Protein AF-A0A9D1ATQ1-F1 (afdb_monomer_lite)

Sequence (113 aa):
MNTELAEQIVHHPRWSWREGMADAQGVRVVDLDLWTGSDALPDLSDFATAGVLLGVLTETGLFTDVVLQDGEWIVAVDLPGEGLQGWAADTLGEAAAWALLAAWGAVGGDASA

Structure (mmCIF, N/CA/C/O backbone):
data_AF-A0A9D1ATQ1-F1
#
_entry.id   AF-A0A9D1ATQ1-F1
#
loop_
_atom_site.group_PDB
_atom_site.id
_atom_site.type_symbol
_atom_site.label_atom_id
_atom_site.label_alt_id
_atom_site.label_comp_id
_atom_site.label_asym_id
_atom_site.label_entity_id
_atom_site.label_seq_id
_atom_site.pdbx_PDB_ins_code
_atom_site.Cartn_x
_atom_site.Cartn_y
_atom_site.Cartn_z
_atom_site.occupancy
_atom_site.B_iso_or_equiv
_atom_site.auth_seq_id
_atom_site.auth_comp_id
_atom_site.auth_asym_id
_atom_site.auth_atom_id
_atom_site.pdbx_PDB_model_num
ATOM 1 N N . MET A 1 1 ? -8.157 -2.802 -10.755 1.00 73.62 1 MET A N 1
ATOM 2 C CA . MET A 1 1 ? -7.085 -1.859 -10.405 1.00 73.62 1 MET A CA 1
ATOM 3 C C . MET A 1 1 ? -7.671 -0.463 -10.335 1.00 73.62 1 MET A C 1
ATOM 5 O O . MET A 1 1 ? -8.130 0.061 -11.347 1.00 73.62 1 MET A O 1
ATOM 9 N N . ASN A 1 2 ? -7.699 0.091 -9.131 1.00 89.00 2 ASN A N 1
ATOM 10 C CA . ASN A 1 2 ? -8.163 1.432 -8.817 1.00 89.00 2 ASN A CA 1
ATOM 11 C C . ASN A 1 2 ? -7.089 2.476 -9.182 1.00 89.00 2 ASN A C 1
ATOM 13 O O . ASN A 1 2 ? -6.171 2.743 -8.407 1.00 89.00 2 ASN A O 1
ATOM 17 N N . THR A 1 3 ? -7.192 3.043 -10.385 1.00 92.38 3 THR A N 1
ATOM 18 C CA . THR A 1 3 ? -6.218 4.011 -10.919 1.00 92.38 3 THR A CA 1
ATOM 19 C C . THR A 1 3 ? -6.122 5.283 -10.077 1.00 92.38 3 THR A C 1
ATOM 21 O O . THR A 1 3 ? -5.020 5.772 -9.857 1.00 92.38 3 THR A O 1
ATOM 24 N N . GLU A 1 4 ? -7.243 5.786 -9.555 1.00 95.44 4 GLU A N 1
ATOM 25 C CA . GLU A 1 4 ? -7.263 6.999 -8.726 1.00 95.44 4 GLU A CA 1
ATOM 26 C C . GLU A 1 4 ? -6.467 6.800 -7.427 1.00 95.44 4 GLU A C 1
ATOM 28 O O . GLU A 1 4 ? -5.706 7.670 -7.011 1.00 95.44 4 GLU A O 1
ATOM 33 N N . LEU A 1 5 ? -6.574 5.622 -6.810 1.00 96.75 5 LEU A N 1
ATOM 34 C CA . LEU A 1 5 ? -5.788 5.277 -5.627 1.00 96.75 5 LEU A CA 1
ATOM 35 C C . LEU A 1 5 ? -4.287 5.181 -5.936 1.00 96.75 5 LEU A C 1
ATOM 37 O O . LEU A 1 5 ? -3.463 5.680 -5.169 1.00 96.75 5 LEU A O 1
ATOM 41 N N . ALA A 1 6 ? -3.923 4.575 -7.068 1.00 96.50 6 ALA A N 1
ATOM 42 C CA . ALA A 1 6 ? -2.530 4.508 -7.505 1.00 96.50 6 ALA A CA 1
ATOM 43 C C . ALA A 1 6 ? -1.949 5.913 -7.755 1.00 96.50 6 ALA A C 1
ATOM 45 O O . ALA A 1 6 ? -0.811 6.188 -7.371 1.00 96.50 6 ALA A O 1
ATOM 46 N N . GLU A 1 7 ? -2.748 6.824 -8.322 1.00 96.06 7 GLU A N 1
ATOM 47 C CA . GLU A 1 7 ? -2.392 8.237 -8.482 1.00 96.06 7 GLU A CA 1
ATOM 48 C C . GLU A 1 7 ? -2.224 8.951 -7.133 1.00 96.06 7 GLU A C 1
ATOM 50 O O . GLU A 1 7 ? -1.271 9.708 -6.958 1.00 96.06 7 GLU A O 1
ATOM 55 N N . GLN A 1 8 ? -3.101 8.712 -6.155 1.00 95.56 8 GLN A N 1
ATOM 56 C CA . GLN A 1 8 ? -2.962 9.309 -4.821 1.00 95.56 8 GLN A CA 1
ATOM 57 C C . GLN A 1 8 ? -1.673 8.865 -4.123 1.00 95.56 8 GLN A C 1
ATOM 59 O O . GLN A 1 8 ? -0.995 9.689 -3.508 1.00 95.56 8 GLN A O 1
ATOM 64 N N . ILE A 1 9 ? -1.305 7.587 -4.248 1.00 94.50 9 ILE A N 1
ATOM 65 C CA . ILE A 1 9 ? -0.046 7.079 -3.698 1.00 94.50 9 ILE A CA 1
ATOM 66 C C . ILE A 1 9 ? 1.150 7.715 -4.395 1.00 94.50 9 ILE A C 1
ATOM 68 O O . ILE A 1 9 ? 2.014 8.250 -3.706 1.00 94.50 9 ILE A O 1
ATOM 72 N N . VAL A 1 10 ? 1.223 7.661 -5.733 1.00 94.81 10 VAL A N 1
ATOM 73 C CA . VAL A 1 10 ? 2.442 8.065 -6.458 1.00 94.81 10 VAL A CA 1
ATOM 74 C C . VAL A 1 10 ? 2.783 9.542 -6.234 1.00 94.81 10 VAL A C 1
ATOM 76 O O . VAL A 1 10 ? 3.954 9.913 -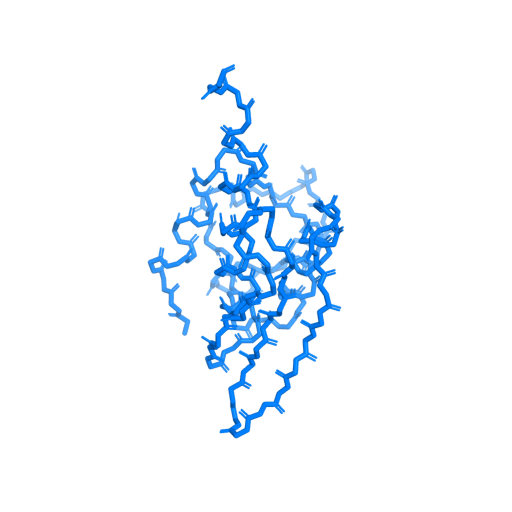6.200 1.00 94.81 10 VAL A O 1
ATOM 79 N N . HIS A 1 11 ? 1.763 10.382 -6.030 1.00 93.56 11 HIS A N 1
ATOM 80 C CA . HIS A 1 11 ? 1.926 11.809 -5.758 1.00 93.56 11 HIS A CA 1
ATOM 81 C C . HIS A 1 11 ? 2.114 12.135 -4.268 1.00 93.56 11 HIS A C 1
ATOM 83 O O . HIS A 1 11 ? 2.329 13.299 -3.917 1.00 93.56 11 HIS A O 1
ATOM 89 N N . HIS A 1 12 ? 2.035 11.148 -3.372 1.00 94.19 12 HIS A N 1
ATOM 90 C CA . HIS A 1 12 ? 2.235 11.380 -1.950 1.00 94.19 12 HIS A CA 1
ATOM 91 C C . HIS A 1 12 ? 3.715 11.723 -1.665 1.00 94.19 12 HIS A C 1
ATOM 93 O O . HIS A 1 12 ? 4.601 10.995 -2.103 1.00 94.19 12 HIS A O 1
ATOM 99 N N . PRO A 1 13 ? 4.048 12.763 -0.870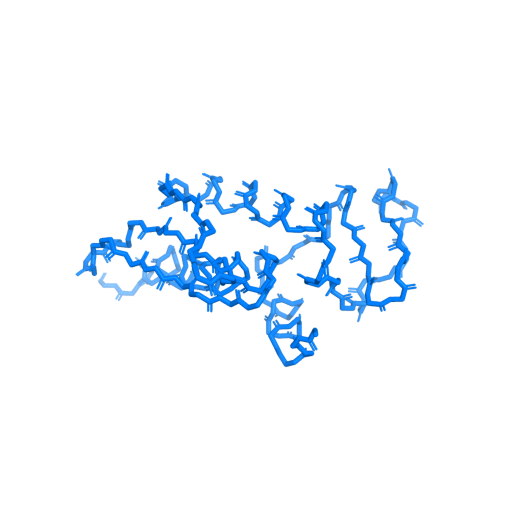 1.00 93.25 13 PRO A N 1
ATOM 100 C CA . PRO A 1 13 ? 5.443 13.197 -0.672 1.00 93.25 13 PRO A CA 1
ATOM 101 C C . PRO A 1 13 ? 6.382 12.160 -0.038 1.00 93.25 13 PRO A C 1
ATOM 103 O O . PRO A 1 13 ? 7.599 12.306 -0.099 1.00 93.25 13 PRO A O 1
ATOM 106 N N . ARG A 1 14 ? 5.821 11.146 0.632 1.00 93.56 14 ARG A N 1
ATOM 107 C CA . ARG A 1 14 ? 6.573 10.032 1.239 1.00 93.56 14 ARG A CA 1
ATOM 108 C C . ARG A 1 14 ? 6.694 8.816 0.321 1.00 93.56 14 ARG A C 1
ATOM 110 O O . ARG A 1 14 ? 7.295 7.823 0.724 1.00 93.56 14 ARG A O 1
ATOM 117 N N . TRP A 1 15 ? 6.093 8.868 -0.864 1.00 93.81 15 TRP A N 1
ATOM 118 C CA . TRP A 1 15 ? 6.176 7.789 -1.829 1.00 93.81 15 TRP A CA 1
ATOM 119 C C . TRP A 1 15 ? 7.578 7.695 -2.417 1.00 93.81 15 TRP A C 1
ATOM 121 O O . TRP A 1 15 ? 8.205 8.695 -2.772 1.00 93.81 15 TRP A O 1
ATOM 131 N N . SER A 1 16 ? 8.050 6.465 -2.551 1.00 94.25 16 SER A N 1
ATOM 132 C CA . SER A 1 16 ? 9.201 6.139 -3.370 1.00 94.25 16 SER A CA 1
ATOM 133 C C . SER A 1 16 ? 9.039 4.739 -3.934 1.00 94.25 16 SER A C 1
ATOM 135 O O . SER A 1 16 ? 8.530 3.832 -3.272 1.00 94.25 16 SER A O 1
ATOM 137 N N . TRP A 1 17 ? 9.495 4.569 -5.169 1.00 95.81 17 TRP A N 1
ATOM 138 C CA . TRP A 1 17 ? 9.590 3.257 -5.782 1.00 95.81 17 TRP A CA 1
ATOM 139 C C . TRP A 1 17 ? 10.669 2.420 -5.105 1.00 95.81 17 TRP A C 1
ATOM 141 O O . TRP A 1 17 ? 11.695 2.935 -4.658 1.00 95.81 17 TRP A O 1
ATOM 151 N N . ARG A 1 18 ? 10.420 1.114 -5.023 1.00 95.75 18 ARG A N 1
ATOM 152 C CA . ARG A 1 18 ? 11.318 0.139 -4.406 1.00 95.75 18 ARG A CA 1
ATOM 153 C C . ARG A 1 18 ? 11.442 -1.086 -5.302 1.00 95.75 18 ARG A C 1
ATOM 155 O O . ARG A 1 18 ? 10.511 -1.430 -6.034 1.00 95.75 18 ARG A O 1
ATOM 162 N N . GLU A 1 19 ? 12.588 -1.753 -5.219 1.00 96.25 19 GLU A N 1
ATOM 163 C CA . GLU A 1 19 ? 12.810 -3.032 -5.892 1.00 96.25 19 GLU A CA 1
ATOM 164 C C . GLU A 1 19 ? 11.702 -4.036 -5.542 1.00 96.25 19 GLU A C 1
ATOM 166 O O . GLU A 1 19 ? 11.245 -4.127 -4.402 1.00 96.25 19 GLU A O 1
ATOM 171 N N . GLY A 1 20 ? 11.247 -4.778 -6.549 1.00 95.81 20 GLY A N 1
ATOM 172 C CA . GLY A 1 20 ? 10.150 -5.735 -6.442 1.00 95.81 20 GLY A CA 1
ATOM 173 C C . GLY A 1 20 ? 8.764 -5.177 -6.778 1.00 95.81 20 GLY A C 1
ATOM 174 O O . GLY A 1 20 ? 7.876 -5.968 -7.094 1.00 95.81 20 GLY A O 1
ATOM 175 N N . MET A 1 21 ? 8.555 -3.858 -6.802 1.00 97.06 21 MET A N 1
ATOM 176 C CA . MET A 1 21 ? 7.279 -3.276 -7.248 1.00 97.06 21 MET A CA 1
ATOM 177 C C . MET A 1 21 ? 7.102 -3.403 -8.767 1.00 97.06 21 MET A C 1
ATOM 179 O O . MET A 1 21 ? 8.077 -3.339 -9.516 1.00 97.06 21 MET A O 1
ATOM 183 N N . ALA A 1 22 ? 5.864 -3.586 -9.223 1.00 96.94 22 ALA A N 1
ATOM 184 C CA . ALA A 1 22 ? 5.485 -3.480 -10.631 1.00 96.94 22 ALA A CA 1
ATOM 185 C C . ALA A 1 22 ? 4.696 -2.200 -10.901 1.00 96.94 22 ALA A C 1
ATOM 187 O O . ALA A 1 22 ? 3.942 -1.738 -10.042 1.00 96.94 22 ALA A O 1
ATOM 188 N N . ASP A 1 23 ? 4.848 -1.661 -12.108 1.00 96.12 23 ASP A N 1
ATOM 189 C CA . ASP A 1 23 ? 3.946 -0.648 -12.649 1.00 96.12 23 ASP A CA 1
ATOM 190 C C . ASP A 1 23 ? 2.685 -1.249 -13.272 1.00 96.12 23 ASP A C 1
ATOM 192 O O . ASP A 1 23 ? 2.591 -2.455 -13.496 1.00 96.12 23 ASP A O 1
ATOM 196 N N . ALA A 1 24 ? 1.718 -0.385 -13.577 1.00 93.88 24 ALA A N 1
ATOM 197 C CA . ALA A 1 24 ? 0.443 -0.715 -14.210 1.00 93.88 24 ALA A CA 1
ATOM 198 C C . ALA A 1 24 ? 0.564 -1.426 -15.577 1.00 93.88 24 ALA A C 1
ATOM 200 O O . ALA A 1 24 ? -0.431 -1.937 -16.095 1.00 93.88 24 ALA A O 1
ATOM 201 N N . GLN A 1 25 ? 1.750 -1.442 -16.190 1.00 93.19 25 GLN A N 1
ATOM 202 C CA . GLN A 1 25 ? 2.052 -2.159 -17.429 1.00 93.19 25 GLN A CA 1
ATOM 203 C C . GLN A 1 25 ? 2.690 -3.536 -17.163 1.00 93.19 25 GLN A C 1
ATOM 205 O O . GLN A 1 25 ? 2.944 -4.288 -18.107 1.00 93.19 25 GLN A O 1
ATOM 210 N N . GLY A 1 26 ? 2.924 -3.884 -15.895 1.00 92.50 26 GLY A N 1
ATOM 211 C CA . GLY A 1 26 ? 3.548 -5.124 -15.445 1.00 92.50 26 GLY A CA 1
ATOM 212 C C . GLY A 1 26 ? 5.078 -5.087 -15.449 1.00 92.50 26 GLY A C 1
ATOM 213 O O . GLY A 1 26 ? 5.712 -6.134 -15.284 1.00 92.50 26 GLY A O 1
ATOM 214 N N . VAL A 1 27 ? 5.699 -3.920 -15.650 1.00 94.25 27 VAL A N 1
ATOM 215 C CA . VAL A 1 27 ? 7.158 -3.774 -15.617 1.00 94.25 27 VAL A CA 1
ATOM 216 C C . VAL A 1 27 ? 7.628 -3.760 -14.168 1.00 94.25 27 VAL A C 1
ATOM 218 O O . VAL A 1 27 ? 7.197 -2.944 -13.360 1.00 94.25 27 VAL A O 1
ATOM 221 N N . ARG A 1 28 ? 8.540 -4.677 -13.839 1.00 94.88 28 ARG A N 1
ATOM 222 C CA . ARG A 1 28 ? 9.092 -4.864 -12.493 1.00 94.88 28 ARG A CA 1
ATOM 223 C C . ARG A 1 28 ? 10.324 -3.988 -12.272 1.00 94.88 28 ARG A C 1
ATOM 225 O O . ARG A 1 28 ? 11.254 -4.032 -13.078 1.00 94.88 28 ARG A O 1
ATOM 232 N N . VAL A 1 29 ? 10.390 -3.298 -11.138 1.00 95.56 29 VAL A N 1
ATOM 233 C CA . VAL A 1 29 ? 11.630 -2.686 -10.646 1.00 95.56 29 VAL A CA 1
ATOM 234 C C . VAL A 1 29 ? 12.551 -3.797 -10.147 1.00 95.56 29 VAL A C 1
ATOM 236 O O . VAL A 1 29 ? 12.249 -4.458 -9.156 1.00 95.56 29 VAL A O 1
ATOM 239 N N . VAL A 1 30 ? 13.660 -4.030 -10.847 1.00 94.00 30 VAL A N 1
ATOM 240 C CA . VAL A 1 30 ? 14.691 -5.010 -10.447 1.00 94.00 30 VAL A CA 1
ATOM 241 C C . VAL A 1 30 ? 15.898 -4.318 -9.819 1.00 94.00 30 VAL A C 1
ATOM 243 O O . VAL A 1 30 ? 16.508 -4.874 -8.918 1.00 94.00 30 VAL A O 1
ATOM 246 N N . ASP A 1 31 ? 16.210 -3.116 -10.298 1.00 92.50 31 ASP A N 1
ATOM 247 C CA . ASP A 1 31 ? 17.292 -2.254 -9.832 1.00 92.50 31 ASP A CA 1
ATOM 248 C C . ASP A 1 31 ? 16.778 -0.813 -9.914 1.00 92.50 31 ASP A C 1
ATOM 250 O O . ASP A 1 31 ? 16.336 -0.372 -10.982 1.00 92.50 31 ASP A O 1
ATOM 254 N N . LEU A 1 32 ? 16.770 -0.110 -8.781 1.00 89.94 32 LEU A N 1
ATOM 255 C CA . LEU A 1 32 ? 16.211 1.237 -8.694 1.00 89.94 32 LEU A CA 1
ATOM 256 C C . LEU A 1 32 ? 17.072 2.277 -9.430 1.00 89.94 32 LEU A C 1
ATOM 258 O O . LEU A 1 32 ? 16.520 3.232 -9.973 1.00 89.94 32 LEU A O 1
ATOM 262 N N . ASP A 1 33 ? 18.390 2.073 -9.516 1.00 90.94 33 ASP A N 1
ATOM 263 C CA . ASP A 1 33 ? 19.314 3.005 -10.180 1.00 90.94 33 ASP A CA 1
ATOM 264 C C . ASP A 1 33 ? 19.149 2.983 -11.708 1.00 90.94 33 ASP A C 1
ATOM 266 O O . ASP A 1 33 ? 19.465 3.952 -12.403 1.00 90.94 33 ASP A O 1
ATOM 270 N N . LEU A 1 34 ? 18.643 1.870 -12.245 1.00 88.62 34 LEU A N 1
ATOM 271 C CA . LEU A 1 34 ? 18.382 1.680 -13.674 1.00 88.62 34 LEU A CA 1
ATOM 272 C C . LEU A 1 34 ? 16.924 1.948 -14.059 1.00 88.62 34 LEU A C 1
ATOM 274 O O . LEU A 1 34 ? 16.582 1.917 -15.245 1.00 88.62 34 LEU A O 1
ATOM 278 N N . TRP A 1 35 ? 16.055 2.184 -13.079 1.00 89.88 35 TRP A N 1
ATOM 279 C CA . TRP A 1 35 ? 14.629 2.315 -13.308 1.00 89.88 35 TRP A CA 1
ATOM 280 C C . TRP A 1 35 ? 14.250 3.751 -13.693 1.00 89.88 35 TRP A C 1
ATOM 282 O O . TRP A 1 35 ? 14.524 4.712 -12.982 1.00 89.88 35 TRP A O 1
ATOM 292 N N . THR A 1 36 ? 13.610 3.903 -14.855 1.00 85.94 36 THR A N 1
ATOM 293 C CA . THR A 1 36 ? 13.312 5.210 -15.472 1.00 85.94 36 THR A CA 1
ATOM 294 C C . THR A 1 36 ? 11.849 5.635 -15.348 1.00 85.94 36 THR A C 1
ATOM 296 O O . THR A 1 36 ? 11.477 6.703 -15.830 1.00 85.94 36 THR A O 1
ATOM 299 N N . GLY A 1 37 ? 11.005 4.811 -14.727 1.00 85.00 37 GLY A N 1
ATOM 300 C CA . GLY A 1 37 ? 9.553 4.978 -14.704 1.00 85.00 37 GLY A CA 1
ATOM 301 C C . GLY A 1 37 ? 9.026 5.906 -13.612 1.00 85.00 37 GLY A C 1
ATOM 302 O O . GLY A 1 37 ? 7.970 5.605 -13.078 1.00 85.00 37 GLY A O 1
ATOM 303 N N . SER A 1 38 ? 9.712 6.997 -13.249 1.00 77.44 38 SER A N 1
ATOM 304 C CA . SER A 1 38 ? 9.378 7.806 -12.054 1.00 77.44 38 SER A CA 1
ATOM 305 C C . SER A 1 38 ? 7.909 8.236 -11.955 1.00 77.44 38 SER A C 1
ATOM 307 O O . SER A 1 38 ? 7.371 8.287 -10.852 1.00 77.44 38 SER A O 1
ATOM 309 N N . ASP A 1 39 ? 7.271 8.491 -13.100 1.00 85.06 39 ASP A N 1
ATOM 310 C CA . ASP A 1 39 ? 5.879 8.949 -13.203 1.00 85.06 39 ASP A CA 1
ATOM 311 C C . ASP A 1 39 ? 4.882 7.793 -13.441 1.00 85.06 39 ASP A C 1
ATOM 313 O O . ASP A 1 39 ? 3.698 8.018 -13.693 1.00 85.06 39 ASP A O 1
ATOM 317 N N . ALA A 1 40 ? 5.352 6.543 -13.419 1.00 93.62 40 ALA A N 1
ATOM 318 C CA . ALA A 1 40 ? 4.514 5.364 -13.580 1.00 93.62 40 ALA A CA 1
ATOM 319 C C . ALA A 1 40 ? 3.634 5.141 -12.344 1.00 93.62 40 ALA A C 1
ATOM 321 O O . ALA A 1 40 ? 4.007 5.465 -11.214 1.00 93.62 40 ALA A O 1
ATOM 322 N N . LEU A 1 41 ? 2.468 4.534 -12.561 1.00 96.88 41 LEU A N 1
ATOM 323 C CA . LEU A 1 41 ? 1.555 4.151 -11.488 1.00 96.88 41 LEU A CA 1
ATOM 324 C C . LEU A 1 41 ? 1.892 2.742 -10.987 1.00 96.88 41 LEU A C 1
ATOM 326 O O . LEU A 1 41 ? 2.098 1.861 -11.826 1.00 96.88 41 LEU A O 1
ATOM 330 N N . PRO A 1 42 ? 1.916 2.494 -9.665 1.00 96.88 42 PRO A N 1
ATOM 331 C CA . PRO A 1 42 ? 2.098 1.149 -9.134 1.00 96.88 42 PRO A CA 1
ATOM 332 C C . PRO A 1 42 ? 0.912 0.248 -9.496 1.00 96.88 42 PRO A C 1
ATOM 334 O O . PRO A 1 42 ? -0.247 0.659 -9.407 1.00 96.88 42 PRO A O 1
ATOM 337 N N . ASP A 1 43 ? 1.193 -1.002 -9.858 1.00 97.56 43 ASP A N 1
ATOM 338 C CA . ASP A 1 43 ? 0.162 -2.024 -10.026 1.00 97.56 43 ASP A 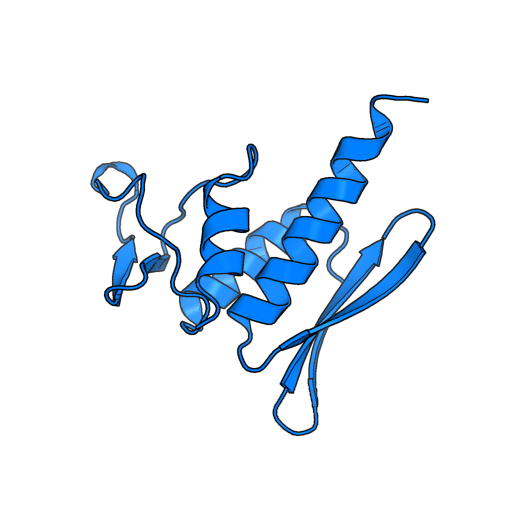CA 1
ATOM 339 C C . ASP A 1 43 ? -0.280 -2.543 -8.660 1.00 97.56 43 ASP A C 1
ATOM 341 O O . ASP A 1 43 ? 0.365 -3.400 -8.053 1.00 97.56 43 ASP A O 1
ATOM 345 N N . LEU A 1 44 ? -1.404 -2.016 -8.177 1.00 98.00 44 LEU A N 1
ATOM 346 C CA . LEU A 1 44 ? -1.997 -2.409 -6.899 1.00 98.00 44 LEU A CA 1
ATOM 347 C C . LEU A 1 44 ? -2.657 -3.798 -6.937 1.00 98.00 44 LEU A C 1
ATOM 349 O O . LEU A 1 44 ? -2.990 -4.341 -5.885 1.00 98.00 44 LEU A O 1
ATOM 353 N N . SER A 1 45 ? -2.835 -4.394 -8.120 1.00 97.62 45 SER A N 1
ATOM 354 C CA . SER A 1 45 ? -3.324 -5.770 -8.243 1.00 97.62 45 SER A CA 1
ATOM 355 C C . SER A 1 45 ? -2.214 -6.820 -8.137 1.00 97.62 45 SER A C 1
ATOM 357 O O . SER A 1 45 ? -2.498 -7.998 -7.913 1.00 97.62 45 SER A O 1
ATOM 359 N N . ASP A 1 46 ? -0.952 -6.404 -8.239 1.00 97.81 46 ASP A N 1
ATOM 360 C CA . ASP A 1 46 ? 0.202 -7.284 -8.132 1.00 97.81 46 ASP A CA 1
ATOM 361 C C . ASP A 1 46 ? 0.583 -7.575 -6.668 1.00 97.81 46 ASP A C 1
ATOM 363 O O . ASP A 1 46 ? 0.789 -6.676 -5.848 1.00 97.81 46 ASP A O 1
ATOM 367 N N . PHE A 1 47 ? 0.737 -8.860 -6.335 1.00 97.62 47 PHE A N 1
ATOM 368 C CA . PHE A 1 47 ? 1.069 -9.299 -4.975 1.00 97.62 47 PHE A CA 1
ATOM 369 C C . PHE A 1 47 ? 2.451 -8.852 -4.496 1.00 97.62 47 PHE A C 1
ATOM 371 O O . PHE A 1 47 ? 2.632 -8.637 -3.298 1.00 97.62 47 PHE A O 1
ATOM 378 N N . ALA A 1 48 ? 3.434 -8.736 -5.390 1.00 96.94 48 ALA A N 1
ATOM 379 C CA . ALA A 1 48 ? 4.761 -8.287 -4.991 1.00 96.94 48 ALA A CA 1
ATOM 380 C C . ALA A 1 48 ? 4.750 -6.781 -4.695 1.00 96.94 48 ALA A C 1
ATOM 382 O O . ALA A 1 48 ? 5.271 -6.384 -3.655 1.00 96.94 48 ALA A O 1
ATOM 383 N N . THR A 1 49 ? 4.064 -5.963 -5.502 1.00 97.69 49 THR A N 1
ATOM 384 C CA . THR A 1 49 ? 3.788 -4.557 -5.167 1.00 97.69 49 THR A CA 1
ATOM 385 C C . THR A 1 49 ? 3.083 -4.456 -3.816 1.00 97.69 49 THR A C 1
ATOM 387 O O . THR A 1 49 ? 3.542 -3.719 -2.945 1.00 97.69 49 THR A O 1
ATOM 390 N N . ALA A 1 50 ? 2.031 -5.250 -3.595 1.00 98.12 50 ALA A N 1
ATOM 391 C CA . ALA A 1 50 ? 1.305 -5.277 -2.329 1.00 98.12 50 ALA A CA 1
ATOM 392 C C . ALA A 1 50 ? 2.205 -5.635 -1.132 1.00 98.12 50 ALA A C 1
ATOM 394 O O . ALA A 1 50 ? 2.160 -4.971 -0.099 1.00 98.12 50 ALA A O 1
ATOM 395 N N . GLY A 1 51 ? 3.071 -6.640 -1.280 1.00 98.06 51 GLY A N 1
ATOM 396 C CA . GLY A 1 51 ? 4.035 -7.029 -0.251 1.00 98.06 51 GLY A CA 1
ATOM 397 C C . GLY A 1 51 ? 5.011 -5.905 0.102 1.00 98.06 51 GLY A C 1
ATOM 398 O O . GLY A 1 51 ? 5.283 -5.674 1.280 1.00 98.06 51 GLY A O 1
ATOM 399 N N . VAL A 1 52 ? 5.493 -5.156 -0.893 1.00 97.75 52 VAL A N 1
ATOM 400 C CA . VAL A 1 52 ? 6.354 -3.997 -0.637 1.00 97.75 52 VAL A CA 1
ATOM 401 C C . VAL A 1 52 ? 5.578 -2.878 0.068 1.00 97.75 52 VAL A C 1
ATOM 403 O O . VAL A 1 52 ? 6.101 -2.310 1.024 1.00 97.75 52 VAL A O 1
AT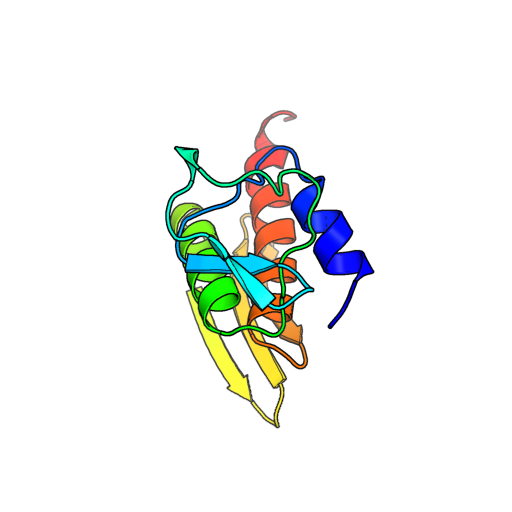OM 406 N N . LEU A 1 53 ? 4.330 -2.595 -0.329 1.00 97.94 53 LEU A N 1
ATOM 407 C CA . LEU A 1 53 ? 3.472 -1.616 0.359 1.00 97.94 53 LEU A CA 1
ATOM 408 C C . LEU A 1 53 ? 3.260 -1.979 1.836 1.00 97.94 53 LEU A C 1
ATOM 410 O O . LEU A 1 53 ? 3.384 -1.115 2.700 1.00 97.94 53 LEU A O 1
ATOM 414 N N . LEU A 1 54 ? 3.011 -3.256 2.140 1.00 98.25 54 LEU A N 1
ATOM 415 C CA . LEU A 1 54 ? 2.917 -3.749 3.518 1.00 98.25 54 LEU A CA 1
ATOM 416 C C . LEU A 1 54 ? 4.241 -3.605 4.279 1.00 98.25 54 LEU A C 1
ATOM 418 O O . LEU A 1 54 ? 4.233 -3.289 5.467 1.00 98.25 54 LEU A O 1
ATOM 422 N N . GLY A 1 55 ? 5.379 -3.788 3.607 1.00 97.12 55 GLY A N 1
ATOM 423 C CA . GLY A 1 55 ? 6.698 -3.508 4.175 1.00 97.12 55 GLY A CA 1
ATOM 424 C C . GLY A 1 55 ? 6.851 -2.038 4.577 1.00 97.12 55 GLY A C 1
ATOM 425 O O . GLY A 1 55 ? 7.205 -1.749 5.717 1.00 97.12 55 GLY A O 1
ATOM 426 N N . VAL A 1 56 ? 6.489 -1.108 3.684 1.00 96.25 56 VAL A N 1
ATOM 427 C CA . VAL A 1 56 ? 6.482 0.341 3.972 1.00 96.25 56 VAL A CA 1
ATOM 428 C C . VAL A 1 56 ? 5.533 0.660 5.131 1.00 96.25 56 VAL A C 1
ATOM 430 O O . VAL A 1 56 ? 5.866 1.438 6.021 1.00 96.25 56 VAL A O 1
ATOM 433 N N . LEU A 1 57 ? 4.352 0.042 5.148 1.00 96.06 57 LEU A N 1
ATOM 434 C CA . LEU A 1 57 ? 3.381 0.219 6.221 1.00 96.06 57 LEU A CA 1
ATOM 435 C C . LEU A 1 57 ? 3.915 -0.309 7.560 1.00 96.06 57 LEU A C 1
ATOM 437 O O . LEU A 1 57 ? 3.746 0.342 8.588 1.00 96.06 57 LEU A O 1
ATOM 441 N N . THR A 1 58 ? 4.627 -1.434 7.556 1.00 96.50 58 THR A N 1
ATOM 442 C CA . THR A 1 58 ? 5.285 -1.995 8.746 1.00 96.50 58 THR A CA 1
ATOM 443 C C . THR A 1 58 ? 6.331 -1.035 9.312 1.00 96.50 58 THR A C 1
ATOM 445 O O . THR A 1 58 ? 6.408 -0.861 10.526 1.00 96.50 58 THR A O 1
ATOM 448 N N . GLU A 1 59 ? 7.086 -0.343 8.453 1.00 95.00 59 GLU A N 1
ATOM 449 C CA . GLU A 1 59 ? 8.073 0.666 8.867 1.00 95.00 59 GLU A CA 1
ATOM 450 C C . GLU A 1 59 ? 7.442 1.863 9.599 1.00 95.00 59 GLU A C 1
ATOM 452 O O . GLU A 1 59 ? 8.130 2.535 10.365 1.00 95.00 59 GLU A O 1
ATOM 457 N N . THR A 1 60 ? 6.139 2.122 9.419 1.00 93.56 60 THR A N 1
ATOM 458 C CA . THR A 1 60 ? 5.429 3.159 10.193 1.00 93.56 60 THR A CA 1
ATOM 459 C C . THR A 1 60 ? 5.226 2.777 11.662 1.00 93.56 60 THR A C 1
ATOM 461 O O . THR A 1 60 ? 4.973 3.653 12.485 1.00 93.56 60 THR A O 1
ATOM 464 N N . GLY A 1 61 ? 5.317 1.484 11.998 1.00 95.12 61 GLY A N 1
ATOM 465 C CA . GLY A 1 61 ? 5.025 0.954 13.331 1.00 95.12 61 GLY A CA 1
ATOM 466 C C . GLY A 1 61 ? 3.533 0.832 13.667 1.00 95.12 61 GLY A C 1
ATOM 467 O O . GLY A 1 61 ? 3.215 0.417 14.776 1.00 95.12 61 GLY A O 1
ATOM 468 N N . LEU A 1 62 ? 2.632 1.172 12.735 1.00 94.75 62 LEU A N 1
ATOM 469 C CA . LEU A 1 62 ? 1.175 1.145 12.939 1.00 94.75 62 LEU A CA 1
ATOM 470 C C . LEU A 1 62 ? 0.514 -0.128 12.382 1.00 94.75 62 LEU A C 1
ATOM 472 O O . LEU A 1 62 ? -0.637 -0.426 12.694 1.00 94.75 62 LEU A O 1
ATOM 476 N N . PHE A 1 63 ? 1.222 -0.886 11.541 1.00 96.62 63 PHE A N 1
ATOM 477 C CA . PHE A 1 63 ? 0.711 -2.112 10.927 1.00 96.62 63 PHE A CA 1
ATOM 478 C C . PHE A 1 63 ? 0.382 -3.186 11.972 1.00 96.62 63 PHE A C 1
ATOM 480 O O . PHE A 1 63 ? 1.210 -3.484 12.832 1.00 96.62 63 PHE A O 1
ATOM 487 N N . THR A 1 64 ? -0.804 -3.791 11.866 1.00 96.56 64 THR A N 1
ATOM 488 C CA . THR A 1 64 ? -1.258 -4.837 12.793 1.00 96.56 64 THR A CA 1
ATOM 489 C C . THR A 1 64 ? -1.420 -6.190 12.107 1.00 96.56 64 THR A C 1
ATOM 491 O O . THR A 1 64 ? -0.757 -7.144 12.506 1.00 96.56 64 THR A O 1
ATOM 494 N N . ASP A 1 65 ? -2.302 -6.298 11.106 1.00 97.31 65 ASP A N 1
ATOM 495 C CA . ASP A 1 65 ? -2.646 -7.594 10.504 1.00 97.31 65 ASP A CA 1
ATOM 496 C C . ASP A 1 65 ? -3.168 -7.471 9.062 1.00 97.31 65 ASP A C 1
ATOM 498 O O . ASP A 1 65 ? -3.560 -6.390 8.613 1.00 97.31 65 ASP A O 1
ATOM 502 N N . VAL A 1 66 ? -3.193 -8.598 8.347 1.00 97.94 66 VAL A N 1
ATOM 503 C CA . VAL A 1 66 ? -3.827 -8.763 7.033 1.00 97.94 66 VAL A CA 1
ATOM 504 C C . VAL A 1 66 ? -4.705 -10.004 7.043 1.00 97.94 66 VAL A C 1
ATOM 506 O O . VAL A 1 66 ? -4.240 -11.106 7.329 1.00 97.94 66 VAL A O 1
ATOM 509 N N . VAL A 1 67 ? -5.960 -9.848 6.634 1.00 97.56 67 VAL A N 1
ATOM 510 C CA . VAL A 1 67 ? -6.926 -10.948 6.556 1.00 97.56 67 VAL A CA 1
ATOM 511 C C . VAL A 1 67 ? -7.570 -10.976 5.173 1.00 97.56 67 VAL A C 1
ATOM 513 O O . VAL A 1 67 ? -7.847 -9.934 4.591 1.00 97.56 67 VAL A O 1
ATOM 516 N N . LEU A 1 68 ? -7.823 -12.175 4.646 1.00 97.38 68 LEU A N 1
ATOM 517 C CA . LEU A 1 68 ? -8.708 -12.386 3.500 1.00 97.38 68 LEU A CA 1
ATOM 518 C C . LEU A 1 68 ? -10.048 -12.899 4.031 1.00 97.38 68 LEU A C 1
ATOM 520 O O . LEU A 1 68 ? -10.113 -14.013 4.557 1.00 97.38 68 LEU A O 1
ATOM 524 N N . GLN A 1 69 ? -11.101 -12.097 3.906 1.00 95.81 69 GLN A N 1
ATOM 525 C CA . GLN A 1 69 ? -12.438 -12.430 4.386 1.00 95.81 69 GLN A CA 1
ATOM 526 C C . GLN A 1 69 ? -13.459 -12.207 3.273 1.00 95.81 69 GLN A C 1
ATOM 528 O O . GLN A 1 69 ? -13.472 -11.160 2.643 1.00 95.81 69 GLN A O 1
ATOM 533 N N . ASP A 1 70 ? -14.307 -13.208 3.021 1.00 94.62 70 ASP A N 1
ATOM 534 C CA . ASP A 1 70 ? -15.407 -13.128 2.047 1.00 94.62 70 ASP A CA 1
ATOM 535 C C . ASP A 1 70 ? -14.984 -12.670 0.630 1.00 94.62 70 ASP A C 1
ATOM 537 O O . ASP A 1 70 ? -15.793 -12.175 -0.148 1.00 94.62 70 ASP A O 1
ATOM 541 N N . GLY A 1 71 ? -13.718 -12.913 0.265 1.00 94.50 71 GLY A N 1
ATOM 542 C CA . GLY A 1 71 ? -13.140 -12.541 -1.030 1.00 94.50 71 GLY A CA 1
ATOM 543 C C . GLY A 1 71 ? -12.452 -11.175 -1.060 1.00 94.50 71 GLY A C 1
ATOM 544 O O . GLY A 1 71 ? -11.809 -10.872 -2.060 1.00 94.50 71 GLY A O 1
ATOM 545 N N . GLU A 1 72 ? -12.515 -10.402 0.023 1.00 97.06 72 GLU A N 1
ATOM 546 C CA . GLU A 1 72 ? -11.872 -9.094 0.156 1.00 97.06 72 GLU A CA 1
ATOM 547 C C . GLU A 1 72 ? -10.638 -9.170 1.061 1.00 97.06 72 GLU A C 1
ATOM 549 O O . GLU A 1 72 ? -10.616 -9.851 2.093 1.00 97.06 72 GLU A O 1
ATOM 554 N N . TRP A 1 73 ? -9.593 -8.446 0.675 1.00 98.50 73 TRP A N 1
ATOM 555 C CA . TRP A 1 73 ? -8.416 -8.244 1.506 1.00 98.50 73 TRP A CA 1
ATOM 556 C C . TRP A 1 73 ? -8.661 -7.100 2.473 1.00 98.50 73 TRP A C 1
ATOM 558 O O . TRP A 1 73 ? -9.065 -6.022 2.053 1.00 98.50 73 TRP A O 1
ATOM 568 N N . ILE A 1 74 ? -8.357 -7.317 3.748 1.00 98.50 74 ILE A N 1
ATOM 569 C CA . ILE A 1 74 ? -8.448 -6.318 4.807 1.00 98.50 74 ILE A CA 1
ATOM 570 C C . ILE A 1 74 ? -7.055 -6.115 5.388 1.00 98.50 74 ILE A C 1
ATOM 572 O O . ILE A 1 74 ? -6.445 -7.065 5.878 1.00 98.50 74 ILE A O 1
ATOM 576 N N . VAL A 1 75 ? -6.565 -4.879 5.357 1.00 98.62 75 VAL A N 1
ATOM 577 C CA . VAL A 1 75 ? -5.322 -4.480 6.031 1.00 98.62 75 VAL A CA 1
ATOM 578 C C . VAL A 1 75 ? -5.690 -3.659 7.257 1.00 98.62 75 VAL A C 1
ATOM 580 O O . VAL A 1 75 ? -6.406 -2.666 7.139 1.00 98.62 75 VAL A O 1
ATOM 583 N N . ALA A 1 76 ? -5.223 -4.086 8.429 1.00 98.00 76 ALA A N 1
ATOM 584 C CA . ALA A 1 76 ? -5.528 -3.461 9.708 1.00 98.00 76 ALA A CA 1
ATOM 585 C C . ALA A 1 76 ? -4.322 -2.695 10.266 1.00 98.00 76 ALA A C 1
ATOM 587 O O . ALA A 1 76 ? -3.194 -3.204 10.271 1.00 98.00 76 ALA A O 1
ATOM 588 N N . VAL A 1 77 ? -4.567 -1.482 10.765 1.00 97.75 77 VAL A N 1
ATOM 589 C CA . VAL A 1 77 ? -3.553 -0.627 11.397 1.00 97.75 77 VAL A CA 1
ATOM 590 C C . VAL A 1 77 ? -4.100 -0.005 12.679 1.00 97.75 77 VAL A C 1
ATOM 592 O O . VAL A 1 77 ? -5.295 0.268 12.775 1.00 97.75 77 VAL A O 1
ATOM 595 N N . ASP A 1 78 ? -3.240 0.214 13.667 1.00 96.81 78 ASP A N 1
ATOM 596 C CA . ASP A 1 78 ? -3.593 0.888 14.918 1.00 96.81 78 ASP A CA 1
ATOM 597 C C . ASP A 1 78 ? -3.197 2.365 14.820 1.00 96.81 78 ASP A C 1
ATOM 599 O O . ASP A 1 78 ? -2.015 2.709 14.872 1.00 96.81 78 ASP A O 1
ATOM 603 N N . LEU A 1 79 ? -4.178 3.240 14.591 1.00 95.19 79 LEU A N 1
ATOM 604 C CA . LEU A 1 79 ? -3.946 4.669 14.396 1.00 95.19 79 LEU A CA 1
ATOM 605 C C . LEU A 1 79 ? -3.983 5.424 15.736 1.00 95.19 79 LEU A C 1
ATOM 607 O O . LEU A 1 79 ? -4.941 5.280 16.505 1.00 95.19 79 LEU A O 1
ATOM 611 N N . PRO A 1 80 ? -3.008 6.310 16.015 1.00 91.94 80 PRO A N 1
ATOM 612 C CA . PRO A 1 80 ? -3.044 7.161 17.199 1.00 91.94 80 PRO A CA 1
ATOM 613 C C . PRO A 1 80 ? -4.338 7.987 17.272 1.00 91.94 80 PRO A C 1
ATOM 615 O O . PRO A 1 80 ? -4.671 8.724 16.352 1.00 91.94 80 PRO A O 1
ATOM 618 N N . GLY A 1 81 ? -5.077 7.865 18.377 1.00 89.69 81 GLY A N 1
ATOM 619 C CA . GLY A 1 81 ? -6.326 8.604 18.611 1.00 89.69 81 GLY A CA 1
ATOM 620 C C . GLY A 1 81 ? -7.588 7.981 18.000 1.00 89.69 81 GLY A C 1
ATOM 621 O O . GLY A 1 81 ? -8.681 8.271 18.483 1.00 89.69 81 GLY A O 1
ATOM 622 N N . GLU A 1 82 ? -7.453 7.085 17.021 1.00 93.12 82 GLU A N 1
ATOM 623 C CA . GLU A 1 82 ? -8.576 6.401 16.355 1.00 93.12 82 GLU A CA 1
ATOM 624 C C . GLU A 1 82 ? -8.640 4.896 16.678 1.00 93.12 82 GLU A C 1
ATOM 626 O O . GLU A 1 82 ? -9.685 4.266 16.504 1.00 93.12 82 GLU A O 1
ATOM 631 N N . GLY A 1 83 ? -7.550 4.326 17.201 1.00 94.81 83 GLY A N 1
ATOM 632 C CA . GLY A 1 83 ? -7.429 2.909 17.529 1.00 94.81 83 GLY A CA 1
ATOM 633 C C . GLY A 1 83 ? -7.324 2.020 16.289 1.00 94.81 83 GLY A C 1
ATOM 634 O O . GLY A 1 83 ? -6.953 2.472 15.205 1.00 94.81 83 GLY A O 1
ATOM 635 N N . LEU A 1 84 ? -7.683 0.744 16.449 1.00 97.00 84 LEU A N 1
ATOM 636 C CA . LEU A 1 84 ? -7.634 -0.247 15.375 1.00 97.00 84 LEU A CA 1
ATOM 637 C C . LEU A 1 84 ? -8.646 0.072 14.266 1.00 97.00 84 LEU A C 1
ATOM 639 O O . LEU A 1 84 ? -9.857 0.045 14.490 1.00 97.00 84 LEU A O 1
ATOM 643 N N . GLN A 1 85 ? -8.132 0.295 13.062 1.00 97.81 85 GLN A N 1
ATOM 644 C CA . GLN A 1 85 ? -8.887 0.539 11.836 1.00 97.81 85 GLN A CA 1
ATOM 645 C C . GLN A 1 85 ? -8.545 -0.522 10.782 1.00 97.81 85 GLN A C 1
ATOM 647 O O . GLN A 1 85 ? -7.457 -1.100 10.805 1.00 97.81 85 GLN A O 1
ATOM 652 N N . GLY A 1 86 ? -9.467 -0.783 9.852 1.00 97.19 86 GLY A N 1
ATOM 653 C CA . GLY A 1 86 ? -9.281 -1.752 8.769 1.00 97.19 86 GLY A CA 1
ATOM 654 C C . GLY A 1 86 ? -9.797 -1.230 7.431 1.00 97.19 86 GLY A C 1
ATOM 655 O O . GLY A 1 86 ? -10.891 -0.671 7.366 1.00 97.19 86 GLY A O 1
ATOM 656 N N . TRP A 1 87 ? -9.025 -1.447 6.364 1.00 97.88 87 TRP A N 1
ATOM 657 C CA . TRP A 1 87 ? -9.387 -1.065 4.996 1.00 97.88 87 TRP A CA 1
ATOM 658 C C . TRP A 1 87 ? -9.534 -2.311 4.139 1.00 97.88 87 TRP A C 1
ATOM 660 O O . TRP A 1 87 ? -8.581 -3.077 3.999 1.00 97.88 87 TRP A O 1
ATOM 670 N N . ALA A 1 88 ? -10.734 -2.495 3.590 1.00 97.62 88 ALA A N 1
ATOM 671 C CA . ALA A 1 88 ? -11.084 -3.607 2.720 1.00 97.62 88 ALA A CA 1
ATOM 672 C C . ALA A 1 88 ? -10.964 -3.211 1.239 1.00 97.62 88 ALA A C 1
ATOM 674 O O . ALA A 1 88 ? -11.316 -2.086 0.874 1.00 97.62 88 ALA A O 1
ATOM 675 N N . ALA A 1 89 ? -10.484 -4.123 0.395 1.00 97.69 89 ALA A N 1
ATOM 676 C CA . ALA A 1 89 ? -10.486 -3.974 -1.059 1.00 97.69 89 ALA A CA 1
ATOM 677 C C . ALA A 1 89 ? -10.428 -5.331 -1.785 1.00 97.69 89 ALA A C 1
ATOM 679 O O . ALA A 1 89 ? -10.043 -6.349 -1.206 1.00 97.69 89 ALA A O 1
ATOM 680 N N . ASP A 1 90 ? -10.726 -5.322 -3.087 1.00 97.19 90 ASP A N 1
ATOM 681 C CA . ASP A 1 90 ? -10.673 -6.508 -3.956 1.00 97.19 90 ASP A CA 1
ATOM 682 C C . ASP A 1 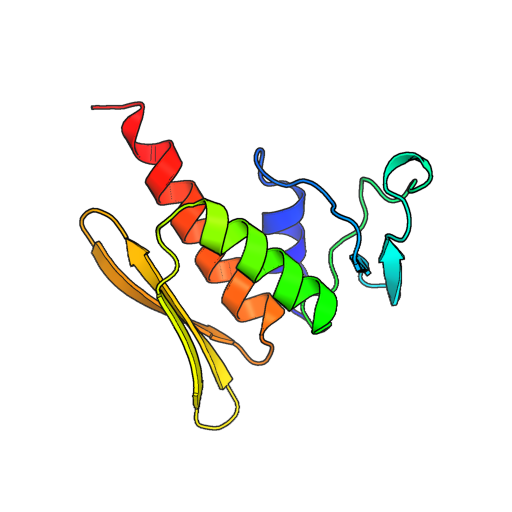90 ? -9.253 -7.088 -4.083 1.00 97.19 90 ASP A C 1
ATOM 684 O O . ASP A 1 90 ? -9.064 -8.287 -4.302 1.00 97.19 90 ASP A O 1
ATOM 688 N N . THR A 1 91 ? -8.227 -6.242 -3.957 1.00 98.06 91 THR A N 1
ATOM 689 C CA . THR A 1 91 ? -6.820 -6.643 -4.056 1.00 98.06 91 THR A CA 1
ATOM 690 C C . THR A 1 91 ? -6.033 -6.233 -2.818 1.00 98.06 91 THR A C 1
ATOM 692 O O . THR A 1 91 ? -6.287 -5.196 -2.202 1.00 98.06 91 THR A O 1
ATOM 695 N N . LEU A 1 92 ? -5.027 -7.036 -2.461 1.00 98.50 92 LEU A N 1
ATOM 696 C CA . LEU A 1 92 ? -4.187 -6.753 -1.298 1.00 98.50 92 LEU A CA 1
ATOM 697 C C . LEU A 1 92 ? -3.442 -5.420 -1.435 1.00 98.50 92 LEU A C 1
ATOM 699 O O . LEU A 1 92 ? -3.281 -4.710 -0.446 1.00 98.50 92 LEU A O 1
ATOM 703 N N . GLY A 1 93 ? -2.998 -5.067 -2.644 1.00 98.25 93 GLY A N 1
ATOM 704 C CA . GLY A 1 93 ? -2.296 -3.808 -2.868 1.00 98.25 93 GLY A CA 1
ATOM 705 C C . GLY A 1 93 ? -3.210 -2.598 -2.708 1.00 98.25 93 GLY A C 1
ATOM 706 O O . GLY A 1 93 ? -2.773 -1.607 -2.136 1.00 98.25 93 GLY A O 1
ATOM 707 N N . GLU A 1 94 ? -4.482 -2.680 -3.112 1.00 98.50 94 GLU A N 1
ATOM 708 C CA . GLU A 1 94 ? -5.462 -1.608 -2.875 1.00 98.50 94 GLU A CA 1
ATOM 709 C C . GLU A 1 94 ? -5.786 -1.447 -1.381 1.00 98.50 94 GLU A C 1
ATOM 711 O O . GLU A 1 94 ? -5.831 -0.326 -0.877 1.00 98.50 94 GLU A O 1
ATOM 716 N N . ALA A 1 95 ? -5.946 -2.547 -0.641 1.00 98.44 95 ALA A N 1
ATOM 717 C CA . ALA A 1 95 ? -6.166 -2.485 0.805 1.00 98.44 95 ALA A CA 1
ATOM 718 C C . ALA A 1 95 ? -4.939 -1.902 1.538 1.00 98.44 95 ALA A C 1
ATOM 720 O O . ALA A 1 95 ? -5.069 -1.009 2.378 1.00 98.44 95 ALA A O 1
ATOM 721 N N . ALA A 1 96 ? -3.733 -2.348 1.169 1.00 98.38 96 ALA A N 1
ATOM 722 C CA . ALA A 1 96 ? -2.478 -1.840 1.722 1.00 98.38 96 ALA A CA 1
ATOM 723 C C . ALA A 1 96 ? -2.251 -0.360 1.381 1.00 98.38 96 ALA A C 1
ATOM 725 O O . ALA A 1 96 ? -1.790 0.401 2.227 1.00 98.38 96 ALA A O 1
ATOM 726 N N . ALA A 1 97 ? -2.608 0.057 0.167 1.00 98.06 97 ALA A N 1
ATOM 727 C CA . ALA A 1 97 ? -2.551 1.439 -0.288 1.00 98.06 97 ALA A CA 1
ATOM 728 C C . ALA A 1 97 ? -3.403 2.380 0.570 1.00 98.06 97 ALA A C 1
ATOM 730 O O . ALA A 1 97 ? -2.903 3.401 1.047 1.00 98.06 97 ALA A O 1
ATOM 731 N N . TRP A 1 98 ? -4.671 2.025 0.802 1.00 98.06 98 TRP A N 1
ATOM 732 C CA . TRP A 1 98 ? -5.559 2.814 1.655 1.00 98.06 98 TRP A CA 1
ATOM 733 C C . TRP A 1 98 ? -5.034 2.925 3.086 1.00 98.06 98 TRP A C 1
ATOM 735 O O . TRP A 1 98 ? -4.949 4.029 3.629 1.00 98.06 98 TRP A O 1
ATOM 745 N N . ALA A 1 99 ? -4.622 1.796 3.667 1.00 97.81 99 ALA A N 1
ATOM 746 C CA . ALA A 1 99 ? -4.047 1.758 5.006 1.00 97.81 99 ALA A CA 1
ATOM 747 C C . ALA A 1 99 ? -2.772 2.616 5.114 1.00 97.81 99 ALA A C 1
ATOM 749 O O . ALA A 1 99 ? -2.575 3.326 6.100 1.00 97.81 99 ALA A O 1
ATOM 750 N N . LEU A 1 100 ? -1.924 2.603 4.081 1.00 97.19 100 LEU A N 1
ATOM 751 C CA . LEU A 1 100 ? -0.693 3.389 4.029 1.00 97.19 100 LEU A CA 1
ATOM 752 C C . LEU A 1 100 ? -0.946 4.895 3.934 1.00 97.19 100 LEU A C 1
ATOM 754 O O . LEU A 1 100 ? -0.293 5.659 4.647 1.00 97.19 100 LEU A O 1
ATOM 758 N N . LEU A 1 101 ? -1.916 5.329 3.123 1.00 96.75 101 LEU A N 1
ATOM 759 C CA . LEU A 1 101 ? -2.320 6.737 3.060 1.00 96.75 101 LEU A CA 1
ATOM 760 C C . LEU A 1 101 ? -2.842 7.232 4.418 1.00 96.75 101 LEU A C 1
ATOM 762 O O . LEU A 1 101 ? -2.448 8.310 4.868 1.00 96.75 101 LEU A O 1
ATOM 766 N N . ALA A 1 102 ? -3.661 6.429 5.104 1.00 95.81 102 ALA A N 1
ATOM 767 C CA . ALA A 1 102 ? -4.152 6.761 6.441 1.00 95.81 102 ALA A CA 1
ATOM 768 C C . ALA A 1 102 ? -3.012 6.842 7.473 1.00 95.81 102 ALA A C 1
ATOM 770 O O . ALA A 1 102 ? -2.897 7.830 8.202 1.00 95.81 102 ALA A O 1
ATOM 771 N N . ALA A 1 103 ? -2.112 5.853 7.481 1.00 95.06 103 ALA A N 1
ATOM 772 C CA . ALA A 1 103 ? -0.949 5.824 8.365 1.00 95.06 103 ALA A CA 1
ATOM 773 C C . ALA A 1 103 ? -0.024 7.035 8.154 1.00 95.06 103 ALA A C 1
ATOM 775 O O . ALA A 1 103 ? 0.438 7.654 9.114 1.00 95.06 103 ALA A O 1
ATOM 776 N N . TRP A 1 104 ? 0.232 7.429 6.904 1.00 94.50 104 TRP A N 1
ATOM 777 C CA . TRP A 1 104 ? 1.022 8.625 6.618 1.00 94.5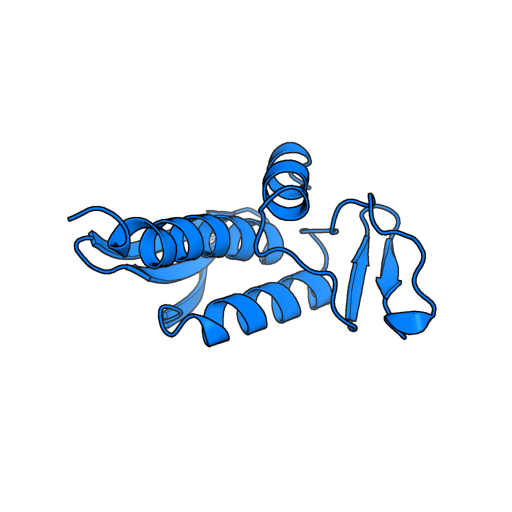0 104 TRP A CA 1
ATOM 778 C C . TRP A 1 104 ? 0.341 9.922 7.049 1.00 94.50 104 TRP A C 1
ATOM 780 O O . TRP A 1 104 ? 1.042 10.815 7.535 1.00 94.50 104 TRP A O 1
ATOM 790 N N . GLY A 1 105 ? -0.986 10.010 6.928 1.00 91.81 105 GLY A N 1
ATOM 791 C CA . GLY A 1 105 ? -1.771 11.118 7.471 1.00 91.81 105 GLY A CA 1
ATOM 792 C C . GLY A 1 105 ? -1.599 11.255 8.986 1.00 91.81 105 GLY A C 1
ATOM 793 O O . GLY A 1 105 ? -1.293 12.344 9.471 1.00 91.81 105 GLY A O 1
ATOM 794 N N . ALA A 1 106 ? -1.684 10.144 9.722 1.00 87.50 106 ALA A N 1
ATOM 795 C CA . ALA A 1 106 ? -1.523 10.131 11.176 1.00 87.50 106 ALA A CA 1
ATOM 796 C C . ALA A 1 106 ? -0.102 10.522 11.624 1.00 87.50 106 ALA A C 1
ATOM 798 O O . ALA A 1 106 ? 0.067 11.362 12.501 1.00 87.50 106 ALA A O 1
ATOM 799 N N . VAL A 1 107 ? 0.940 9.993 10.970 1.00 79.38 107 VAL A N 1
ATOM 800 C CA . VAL A 1 107 ? 2.347 10.299 11.312 1.00 79.38 107 VAL A CA 1
ATOM 801 C C . VAL A 1 107 ? 2.761 11.722 10.885 1.00 79.38 107 VAL A C 1
ATOM 803 O O . VAL A 1 107 ? 3.786 12.237 11.326 1.00 79.38 107 VAL A O 1
ATOM 806 N N . GLY A 1 108 ? 2.030 12.366 9.972 1.00 62.28 108 GLY A N 1
ATOM 807 C CA . GLY A 1 108 ? 2.262 13.759 9.562 1.00 62.28 108 GLY A CA 1
ATOM 808 C C . GLY A 1 108 ? 1.475 14.799 10.371 1.00 62.28 108 GLY A C 1
ATOM 809 O O . GLY A 1 108 ? 1.868 15.965 10.391 1.00 62.28 108 GLY A O 1
ATOM 810 N N . GLY A 1 109 ? 0.391 14.385 11.034 1.00 55.44 109 GLY A N 1
ATOM 811 C CA . GLY A 1 109 ? -0.525 15.257 11.777 1.00 55.44 109 GLY A CA 1
ATOM 812 C C . GLY A 1 109 ? 0.044 15.859 13.067 1.00 55.44 109 GLY A C 1
ATOM 813 O O . GLY A 1 109 ? -0.431 16.905 13.502 1.00 55.44 109 GLY A O 1
ATOM 814 N N . ASP A 1 110 ? 1.111 15.281 13.623 1.00 45.81 110 ASP A N 1
ATOM 815 C CA . ASP A 1 110 ? 1.733 15.725 14.884 1.00 45.81 110 ASP A CA 1
ATOM 816 C C . ASP A 1 110 ? 2.629 16.979 14.763 1.00 45.81 110 ASP A C 1
ATOM 818 O O . ASP A 1 110 ? 3.240 17.411 15.739 1.00 45.81 110 ASP A O 1
ATOM 822 N N . ALA A 1 111 ? 2.710 17.617 13.588 1.00 42.56 111 ALA A N 1
ATOM 823 C CA . ALA A 1 111 ? 3.466 18.866 13.404 1.00 42.56 111 ALA A CA 1
ATOM 824 C C . ALA A 1 111 ? 2.651 20.152 13.676 1.00 42.56 111 ALA A C 1
ATOM 826 O O . ALA A 1 111 ? 3.163 21.256 13.477 1.00 42.56 111 ALA A O 1
ATOM 827 N N . SER A 1 112 ? 1.401 20.033 14.134 1.00 39.31 112 SER A N 1
ATOM 828 C CA . SER A 1 112 ? 0.536 21.185 14.433 1.00 39.31 112 SER A CA 1
ATOM 829 C C . SER A 1 112 ? -0.343 20.930 15.666 1.00 39.31 112 SER A C 1
ATOM 831 O O . SER A 1 112 ? -1.555 20.762 15.552 1.00 39.31 112 SER A O 1
ATOM 833 N N . ALA A 1 113 ? 0.272 20.928 16.850 1.00 36.03 113 ALA A N 1
ATOM 834 C CA . ALA A 1 113 ? -0.411 21.089 18.136 1.00 36.03 113 ALA A CA 1
ATOM 835 C C . ALA A 1 113 ? 0.438 21.941 19.088 1.00 36.03 113 ALA A C 1
ATOM 837 O O . ALA A 1 113 ? 1.669 21.720 19.139 1.00 36.03 113 ALA A O 1
#

Secondary structure (DSSP, 8-state):
--HHHHHHHHTSTT----TT-BBTT--B-S-STT---TTPPB-TT-HHHHHHHHHHHHHTT-EEEEEEETTEEEEEEEETTTEEEEEEESSHHHHHHHHHHHHHHHHHHTT--

pLDDT: mean 92.33, std 11.73, range [36.03, 98.62]

Foldseek 3Di:
DPQVLLVVQLPPPPDDDDAQWAFPVRDGRNDRVPDDPSVTGTDLQDPSNLVVLLVVLVVLVFWDDWDQDPQWIKTWGQAVPPGIDIAIDNHSSSRSSVSSVRSVCRVVVVPPD

Radius of gyration: 13.9 Å; chains: 1; bounding box: 35×34×36 Å